Protein AF-A0A914N1U6-F1 (afdb_monomer)

Mean predicted aligned error: 12.71 Å

Radius of gyration: 21.77 Å; Cα contacts (8 Å, |Δi|>4): 1; chains: 1; bounding box: 50×32×49 Å

Solvent-accessible surface area (backbone atoms only — not comparable to full-atom values): 3457 Å² total; per-residue (Å²): 138,81,83,82,85,78,70,84,48,73,64,56,59,54,51,50,53,50,51,54,49,50,52,49,51,53,53,50,48,52,54,49,48,52,51,44,68,73,67,49,77,92,62,94,81,77,86,83,82,90,76,134

Secondary structure (DSSP, 8-state):
----TT---HHHHHHHHHHHHHHHHHHHHHHHHHHHHHHS-TTS-SS-----

pLDDT: mean 76.83, std 17.04, range [48.44, 97.0]

Structure (mmCIF, N/CA/C/O backbone):
data_AF-A0A914N1U6-F1
#
_entry.id   AF-A0A914N1U6-F1
#
loop_
_atom_site.group_PDB
_atom_site.id
_atom_site.type_symbol
_atom_site.label_atom_id
_atom_site.label_alt_id
_atom_site.label_comp_id
_atom_site.label_asym_id
_atom_site.label_entity_id
_atom_site.label_seq_id
_atom_site.pdbx_PDB_ins_code
_atom_site.Cartn_x
_atom_site.Cartn_y
_atom_site.Cartn_z
_atom_site.occupancy
_atom_site.B_iso_or_equiv
_atom_site.auth_seq_id
_atom_site.auth_comp_id
_atom_site.auth_asym_id
_atom_site.auth_atom_id
_atom_site.pdbx_PDB_model_num
ATOM 1 N N . MET A 1 1 ? 18.193 -19.111 -24.838 1.00 49.12 1 MET A N 1
ATOM 2 C CA . MET A 1 1 ? 18.22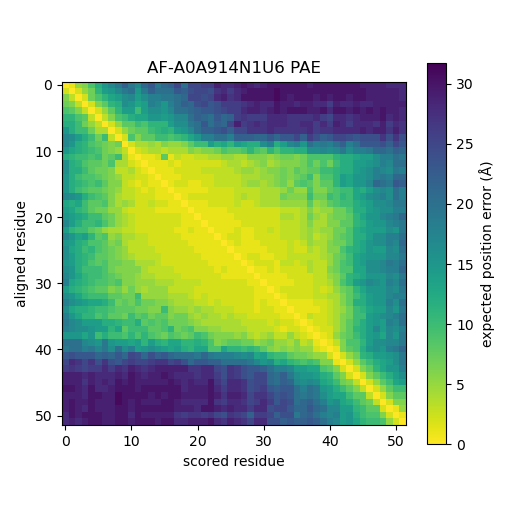3 -17.661 -25.139 1.00 49.12 1 MET A CA 1
ATOM 3 C C . MET A 1 1 ? 18.488 -16.976 -23.825 1.00 49.12 1 MET A C 1
ATOM 5 O O . MET A 1 1 ? 17.635 -16.310 -23.255 1.00 49.12 1 MET A O 1
ATOM 9 N N . ASP A 1 2 ? 19.675 -17.285 -23.329 1.00 55.28 2 ASP A N 1
ATOM 10 C CA . ASP A 1 2 ? 20.321 -16.612 -22.226 1.00 55.28 2 ASP A CA 1
ATOM 11 C C . ASP A 1 2 ? 21.024 -15.387 -22.816 1.00 55.28 2 ASP A C 1
ATOM 13 O O . ASP A 1 2 ? 21.388 -15.383 -23.995 1.00 55.28 2 ASP A O 1
ATOM 17 N N . GLU A 1 3 ? 21.177 -14.360 -21.990 1.00 53.88 3 GLU A N 1
ATOM 18 C CA . GLU A 1 3 ? 21.804 -13.074 -22.298 1.00 53.88 3 GLU A CA 1
ATOM 19 C C . GLU A 1 3 ? 20.920 -11.976 -22.911 1.00 53.88 3 GLU A C 1
ATOM 21 O O . GLU A 1 3 ? 21.218 -11.360 -23.927 1.00 53.88 3 GLU A O 1
ATOM 26 N N . TYR A 1 4 ? 19.871 -11.628 -22.165 1.00 51.81 4 TYR A N 1
ATOM 27 C CA . TYR A 1 4 ? 19.424 -10.234 -22.028 1.00 51.81 4 TYR A CA 1
ATOM 28 C C . TYR A 1 4 ? 19.610 -9.775 -20.566 1.00 51.81 4 TYR A C 1
ATOM 30 O O . TYR A 1 4 ? 18.735 -9.190 -19.934 1.00 51.81 4 TYR A O 1
ATOM 38 N N . GLY A 1 5 ? 20.762 -10.128 -19.986 1.00 58.78 5 GLY A N 1
ATOM 39 C CA . GLY A 1 5 ? 21.096 -9.948 -18.570 1.00 58.78 5 GLY A CA 1
ATOM 40 C C . GLY A 1 5 ? 21.558 -8.541 -18.179 1.00 58.78 5 GLY A C 1
ATOM 41 O O . GLY A 1 5 ? 21.925 -8.326 -17.023 1.00 58.78 5 GLY A O 1
ATOM 42 N N . ARG A 1 6 ? 21.584 -7.567 -19.102 1.00 60.34 6 ARG A N 1
ATOM 43 C CA . ARG A 1 6 ? 22.111 -6.230 -18.787 1.00 60.34 6 ARG A CA 1
ATOM 44 C C . ARG A 1 6 ? 21.635 -5.101 -19.697 1.00 60.34 6 ARG A C 1
ATOM 46 O O . ARG A 1 6 ? 22.399 -4.192 -20.005 1.00 60.34 6 ARG A O 1
ATOM 53 N N . GLU A 1 7 ? 20.366 -5.103 -20.072 1.00 57.22 7 GLU A N 1
ATOM 54 C CA . GLU A 1 7 ? 19.733 -3.846 -20.457 1.00 57.22 7 GLU A CA 1
ATOM 55 C C . GLU A 1 7 ? 19.008 -3.292 -19.234 1.00 57.22 7 GLU A C 1
ATOM 57 O O . GLU A 1 7 ? 17.977 -3.850 -18.839 1.00 57.22 7 GLU A O 1
ATOM 62 N N . PRO A 1 8 ? 19.492 -2.211 -18.595 1.00 66.94 8 PRO A N 1
ATOM 63 C CA . PRO A 1 8 ? 18.647 -1.453 -17.698 1.00 66.94 8 PRO A CA 1
ATOM 64 C C . PRO A 1 8 ? 17.645 -0.717 -18.588 1.00 66.94 8 PRO A C 1
ATOM 66 O O . PRO A 1 8 ? 17.767 0.481 -18.827 1.00 66.94 8 PRO A O 1
ATOM 69 N N . CYS A 1 9 ? 16.663 -1.430 -19.143 1.00 71.44 9 CYS A N 1
ATOM 70 C CA . CYS A 1 9 ? 15.514 -0.765 -19.724 1.00 71.44 9 CYS A CA 1
ATOM 71 C C . CYS A 1 9 ? 14.909 0.035 -18.559 1.00 71.44 9 CYS A C 1
ATOM 73 O O . CYS A 1 9 ? 14.533 -0.584 -17.559 1.00 71.44 9 CYS A O 1
ATOM 75 N N . PRO A 1 10 ? 14.809 1.375 -18.628 1.00 72.50 10 PRO A N 1
ATOM 76 C CA . PRO A 1 10 ? 14.362 2.194 -17.493 1.00 72.50 10 PRO A CA 1
ATOM 77 C C . PRO A 1 10 ? 12.986 1.752 -16.960 1.00 72.50 10 PRO A C 1
ATOM 79 O O . PRO A 1 10 ? 12.682 1.886 -15.778 1.00 72.50 10 PRO A O 1
ATOM 82 N N . HIS A 1 11 ? 12.188 1.120 -17.821 1.00 79.00 11 HIS A N 1
ATOM 83 C CA . HIS A 1 11 ? 10.914 0.491 -17.497 1.00 79.00 11 HIS A CA 1
ATOM 84 C C . HIS A 1 11 ? 11.008 -0.697 -16.514 1.00 79.00 11 HIS A C 1
ATOM 86 O O . HIS A 1 11 ? 10.099 -0.899 -15.712 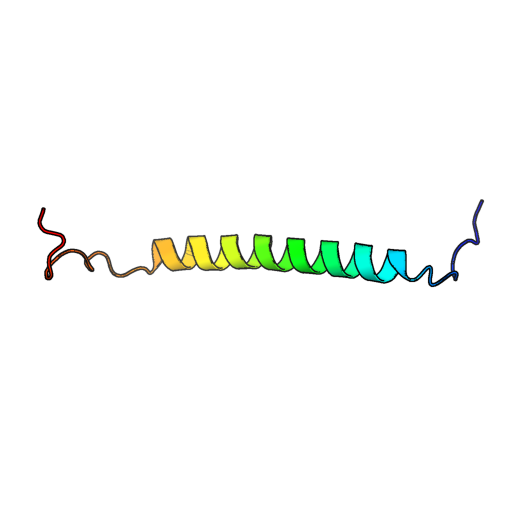1.00 79.00 11 HIS A O 1
ATOM 92 N N . ARG A 1 12 ? 12.088 -1.491 -16.534 1.00 80.00 12 ARG A N 1
ATOM 93 C CA . ARG A 1 12 ? 12.270 -2.632 -15.615 1.00 80.00 12 ARG A CA 1
ATOM 94 C C . ARG A 1 12 ? 12.472 -2.183 -14.171 1.00 80.00 12 ARG A C 1
ATOM 96 O O . ARG A 1 12 ? 11.900 -2.804 -13.285 1.00 80.00 12 ARG A O 1
ATOM 103 N N . ILE A 1 13 ? 13.211 -1.093 -13.948 1.00 84.44 13 ILE A N 1
ATOM 104 C CA . ILE A 1 13 ? 13.366 -0.490 -12.614 1.00 84.44 13 ILE A CA 1
ATOM 105 C C . ILE A 1 13 ? 12.015 -0.015 -12.078 1.00 84.44 13 ILE A C 1
ATOM 107 O O . ILE A 1 13 ? 11.696 -0.268 -10.921 1.00 84.44 13 ILE A O 1
ATOM 111 N N . TYR A 1 14 ? 11.196 0.620 -12.921 1.00 83.75 14 TYR A N 1
ATOM 112 C CA . TYR A 1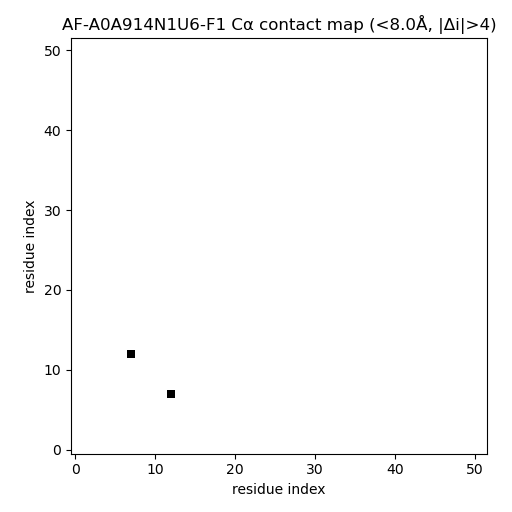 14 ? 9.855 1.050 -12.523 1.00 83.75 14 TYR A CA 1
ATOM 113 C C . TYR A 1 14 ? 8.934 -0.136 -12.200 1.00 83.75 14 TYR A C 1
ATOM 115 O O . TYR A 1 14 ? 8.207 -0.102 -11.211 1.00 83.75 14 TYR A O 1
ATOM 123 N N . ALA A 1 15 ? 8.992 -1.204 -13.000 1.00 88.81 15 ALA A N 1
ATOM 124 C CA . ALA A 1 15 ? 8.198 -2.407 -12.770 1.00 88.81 15 ALA A CA 1
ATOM 125 C C . ALA A 1 15 ? 8.599 -3.135 -11.473 1.00 88.81 15 ALA A C 1
ATOM 127 O O . ALA A 1 15 ? 7.726 -3.519 -10.695 1.00 88.81 15 ALA A O 1
ATOM 128 N N . ASP A 1 16 ? 9.901 -3.286 -11.213 1.00 90.25 16 ASP A N 1
ATOM 129 C CA . ASP A 1 16 ? 10.403 -3.931 -9.998 1.00 90.25 16 ASP A CA 1
ATOM 130 C C . ASP A 1 16 ? 10.094 -3.089 -8.752 1.00 90.25 16 ASP A C 1
ATOM 132 O O . ASP A 1 16 ? 9.474 -3.591 -7.814 1.00 90.25 16 ASP A O 1
ATOM 136 N N . ALA A 1 17 ? 10.373 -1.779 -8.793 1.00 91.31 17 ALA A N 1
ATOM 137 C CA . ALA A 1 17 ? 10.027 -0.845 -7.721 1.00 91.31 17 ALA A CA 1
ATOM 138 C C . ALA A 1 17 ? 8.515 -0.805 -7.445 1.00 91.31 17 ALA A C 1
ATOM 140 O O . ALA A 1 17 ? 8.098 -0.781 -6.287 1.00 91.31 17 ALA A O 1
ATOM 141 N N . GLY A 1 18 ? 7.686 -0.843 -8.493 1.00 93.31 18 GLY A N 1
ATOM 142 C CA . GLY A 1 18 ? 6.232 -0.913 -8.368 1.00 93.31 18 GLY A CA 1
ATOM 143 C C . GLY A 1 18 ? 5.770 -2.204 -7.694 1.00 93.31 18 GLY A C 1
ATOM 144 O O . GLY A 1 18 ? 4.930 -2.167 -6.793 1.00 93.31 18 GLY A O 1
ATOM 145 N N . SER A 1 19 ? 6.355 -3.341 -8.074 1.00 92.38 19 SER A N 1
ATOM 146 C CA . SER A 1 19 ? 6.025 -4.635 -7.469 1.00 92.38 19 SER A CA 1
ATOM 147 C C . SER A 1 19 ? 6.498 -4.739 -6.011 1.00 92.38 19 SER A C 1
ATOM 149 O O . SER A 1 19 ? 5.733 -5.179 -5.150 1.00 92.38 19 SER A O 1
ATOM 151 N N . ALA A 1 20 ? 7.697 -4.237 -5.699 1.00 95.00 20 ALA A N 1
ATOM 152 C CA . ALA A 1 20 ? 8.233 -4.159 -4.343 1.00 95.00 20 ALA A CA 1
ATOM 153 C C . ALA A 1 20 ? 7.377 -3.247 -3.448 1.00 95.00 20 ALA A C 1
ATOM 155 O O . ALA A 1 20 ? 7.057 -3.606 -2.313 1.00 95.00 20 ALA A O 1
ATOM 156 N N . PHE A 1 21 ? 6.943 -2.099 -3.973 1.00 94.50 21 PHE A N 1
ATOM 157 C CA . PHE A 1 21 ? 6.041 -1.185 -3.276 1.00 94.50 21 PHE A CA 1
ATOM 158 C C . 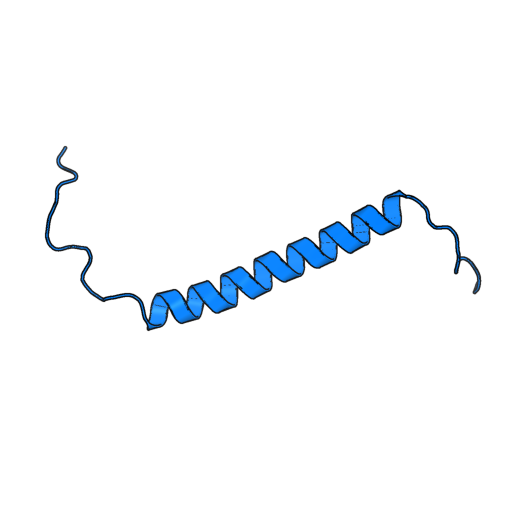PHE A 1 21 ? 4.679 -1.829 -2.993 1.00 94.50 21 PHE A C 1
ATOM 160 O O . PHE A 1 21 ? 4.198 -1.772 -1.861 1.00 94.50 21 PHE A O 1
ATOM 167 N N . ALA A 1 22 ? 4.080 -2.495 -3.985 1.00 96.38 22 ALA A N 1
ATOM 168 C CA . ALA A 1 22 ? 2.809 -3.194 -3.816 1.00 96.38 22 ALA A CA 1
ATOM 169 C C . ALA A 1 22 ? 2.905 -4.300 -2.752 1.00 96.38 22 ALA A C 1
ATOM 171 O O . ALA A 1 22 ? 2.058 -4.365 -1.860 1.00 96.38 22 ALA A O 1
ATOM 172 N N . MET A 1 23 ? 3.962 -5.118 -2.784 1.00 96.75 23 MET A N 1
ATOM 173 C CA . MET A 1 23 ? 4.197 -6.146 -1.764 1.00 96.75 23 MET A CA 1
ATOM 174 C C . MET A 1 23 ? 4.392 -5.542 -0.369 1.00 96.75 23 MET A C 1
ATOM 176 O O . MET A 1 23 ? 3.846 -6.063 0.605 1.00 96.75 23 MET A O 1
ATOM 180 N N . GLY A 1 24 ? 5.098 -4.412 -0.268 1.00 96.19 24 GLY A N 1
ATOM 181 C CA . GLY A 1 24 ? 5.261 -3.668 0.981 1.00 96.19 24 GLY A CA 1
ATOM 182 C C . GLY A 1 24 ? 3.938 -3.132 1.534 1.00 96.19 24 GLY A C 1
ATOM 183 O O . GLY A 1 24 ? 3.647 -3.317 2.718 1.00 96.19 24 GLY A O 1
ATOM 184 N N . LEU A 1 25 ? 3.100 -2.527 0.685 1.00 97.00 25 LEU A N 1
ATOM 185 C CA . LEU A 1 25 ? 1.777 -2.039 1.081 1.00 97.00 25 LEU A CA 1
ATOM 186 C C . LEU A 1 25 ? 0.854 -3.179 1.513 1.00 97.00 25 LEU A C 1
ATOM 188 O O . LEU A 1 25 ? 0.189 -3.070 2.543 1.00 97.00 25 LEU A O 1
ATOM 192 N N . ILE A 1 26 ? 0.815 -4.279 0.763 1.00 96.94 26 ILE A N 1
ATOM 193 C CA . ILE A 1 26 ? -0.044 -5.427 1.071 1.00 96.94 26 ILE A CA 1
ATOM 194 C C . ILE A 1 26 ? 0.422 -6.102 2.367 1.00 96.94 26 ILE A C 1
ATOM 196 O O . ILE A 1 26 ? -0.364 -6.257 3.299 1.00 96.94 26 ILE A O 1
ATOM 200 N N . GLY A 1 27 ? 1.708 -6.437 2.488 1.00 96.44 27 GLY A N 1
ATOM 201 C CA . GLY A 1 27 ? 2.246 -7.062 3.698 1.00 96.44 27 GLY A CA 1
ATOM 202 C C . GLY A 1 27 ? 2.110 -6.164 4.931 1.00 96.44 27 GLY A C 1
ATOM 203 O O . GLY A 1 27 ? 1.662 -6.611 5.990 1.00 96.44 27 GLY A O 1
ATOM 204 N N . GLY A 1 28 ? 2.429 -4.875 4.782 1.00 95.00 28 GLY A N 1
ATOM 205 C CA . GLY A 1 28 ? 2.321 -3.880 5.845 1.00 95.00 28 GLY A CA 1
ATOM 206 C C . GLY A 1 28 ? 0.880 -3.644 6.296 1.00 95.00 28 GLY A C 1
ATOM 207 O O . GLY A 1 28 ? 0.630 -3.602 7.503 1.00 95.00 28 GLY A O 1
ATOM 208 N N . SER A 1 29 ? -0.066 -3.539 5.356 1.00 93.75 29 SER A N 1
ATOM 209 C CA . SER A 1 29 ? -1.491 -3.340 5.656 1.00 93.75 29 SER A CA 1
ATOM 210 C C . SER A 1 29 ? -2.124 -4.560 6.316 1.00 93.75 29 SER A C 1
ATOM 212 O O . SER A 1 29 ? -2.875 -4.396 7.274 1.00 93.75 29 SER A O 1
ATOM 214 N N . ILE A 1 30 ? -1.775 -5.778 5.898 1.00 95.94 30 ILE A N 1
ATOM 215 C CA . ILE A 1 30 ? -2.265 -7.006 6.539 1.00 95.94 30 ILE A CA 1
ATOM 216 C C . ILE A 1 30 ? -1.695 -7.130 7.956 1.00 95.94 30 ILE A C 1
ATOM 218 O O . ILE A 1 30 ? -2.444 -7.352 8.910 1.00 95.94 30 ILE A O 1
ATOM 222 N N . PHE A 1 31 ? -0.384 -6.943 8.129 1.00 92.00 31 PHE A N 1
ATOM 223 C CA . PHE A 1 31 ? 0.262 -7.085 9.434 1.00 92.00 31 PHE A CA 1
ATOM 224 C C . PHE A 1 31 ? -0.252 -6.058 10.450 1.00 92.00 31 PHE A C 1
ATOM 226 O O . PHE A 1 31 ? -0.663 -6.421 11.558 1.00 92.00 31 PHE A O 1
ATOM 233 N N . HIS A 1 32 ? -0.277 -4.778 10.073 1.00 92.31 32 HIS A N 1
ATOM 234 C CA . HIS A 1 32 ? -0.786 -3.721 10.944 1.00 92.31 32 HIS A CA 1
ATOM 235 C C . HIS A 1 32 ? -2.307 -3.759 11.067 1.00 92.31 32 HIS A C 1
ATOM 237 O O . HIS A 1 32 ? -2.816 -3.447 12.138 1.00 92.31 32 HIS A O 1
ATOM 243 N N . GLY A 1 33 ? -3.034 -4.196 10.038 1.00 90.81 33 GLY A N 1
ATOM 244 C CA . GLY A 1 33 ? -4.484 -4.370 10.081 1.00 90.81 33 GLY A CA 1
ATOM 245 C C . GLY A 1 33 ? -4.901 -5.442 11.085 1.00 90.81 33 GLY A C 1
ATOM 246 O O . GLY A 1 33 ? -5.739 -5.183 11.944 1.00 90.81 33 GLY A O 1
ATOM 247 N N . ILE A 1 34 ? -4.260 -6.615 11.062 1.00 89.31 34 ILE A N 1
ATOM 248 C CA . ILE A 1 34 ? -4.548 -7.698 12.016 1.00 89.31 34 ILE A CA 1
ATOM 249 C C . ILE A 1 34 ? -4.113 -7.308 13.431 1.00 89.31 34 ILE A C 1
ATOM 251 O O . ILE A 1 34 ? -4.881 -7.480 14.381 1.00 89.31 34 ILE A O 1
ATOM 255 N N . LYS A 1 35 ? -2.892 -6.782 13.606 1.00 87.94 35 LYS A N 1
ATOM 256 C CA . LYS A 1 35 ? -2.427 -6.357 14.938 1.00 87.94 35 LYS A CA 1
ATOM 257 C C . LYS A 1 35 ? -3.261 -5.205 15.485 1.00 87.94 35 LYS A C 1
ATOM 259 O O . LYS A 1 35 ? -3.644 -5.248 16.650 1.00 87.94 35 LYS A O 1
ATOM 26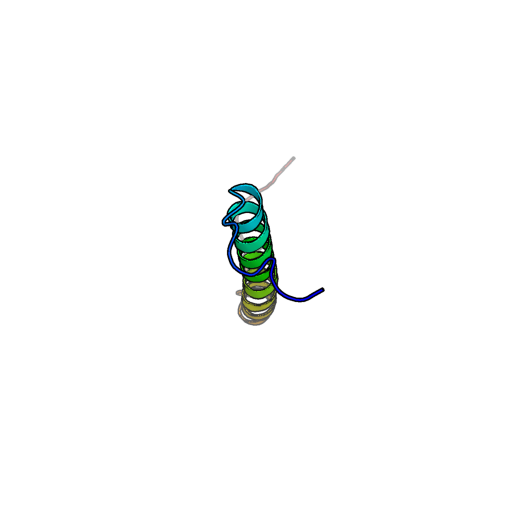4 N N . GLY A 1 36 ? -3.578 -4.228 14.644 1.00 85.75 36 GLY A N 1
ATOM 265 C CA . GLY A 1 36 ? -4.451 -3.106 14.958 1.00 85.75 36 GLY A CA 1
ATOM 266 C C . GLY A 1 36 ? -5.835 -3.586 15.364 1.00 85.75 36 GLY A C 1
ATOM 267 O O . GLY A 1 36 ? -6.305 -3.206 16.421 1.00 85.75 36 GLY A O 1
ATOM 268 N N . PHE A 1 37 ? -6.445 -4.510 14.624 1.00 84.94 37 PHE A N 1
ATOM 269 C CA . PHE A 1 37 ? -7.751 -5.066 14.983 1.00 84.94 37 PHE A CA 1
ATOM 270 C C . PHE A 1 37 ? -7.739 -5.820 16.323 1.00 84.94 37 PHE A C 1
ATOM 272 O O . PHE A 1 37 ? -8.684 -5.726 17.104 1.00 84.94 37 PHE A O 1
ATOM 279 N N . ARG A 1 38 ? -6.659 -6.553 16.622 1.00 82.88 38 ARG A N 1
ATOM 280 C CA . ARG A 1 38 ? -6.537 -7.331 17.868 1.00 82.88 38 ARG A CA 1
ATOM 281 C C . A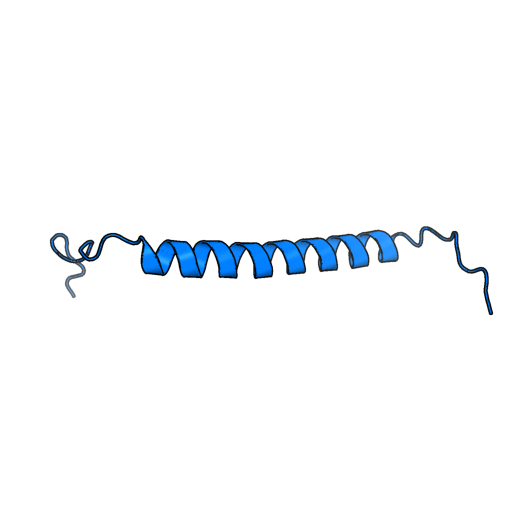RG A 1 38 ? -6.219 -6.476 19.095 1.00 82.88 38 ARG A C 1
ATOM 283 O O . ARG A 1 38 ? -6.648 -6.832 20.189 1.00 82.88 38 ARG A O 1
ATOM 290 N N . ILE A 1 39 ? -5.443 -5.406 18.921 1.00 83.38 39 ILE A N 1
ATOM 291 C CA . ILE A 1 39 ? -4.938 -4.542 20.004 1.00 83.38 39 ILE A CA 1
ATOM 292 C C . ILE A 1 39 ? -5.734 -3.225 20.082 1.00 83.38 39 ILE A C 1
ATOM 294 O O . I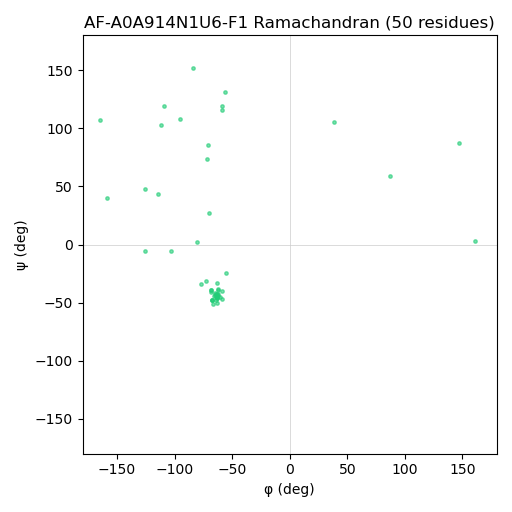LE A 1 39 ? -5.552 -2.448 21.017 1.00 83.38 39 ILE A O 1
ATOM 298 N N . ALA A 1 40 ? -6.654 -2.975 19.144 1.00 80.19 40 ALA A N 1
ATOM 299 C CA . ALA A 1 40 ? -7.506 -1.797 19.163 1.00 80.19 40 ALA A CA 1
ATOM 300 C C . ALA A 1 40 ? -8.276 -1.722 20.491 1.00 80.19 40 ALA A C 1
ATOM 302 O O . ALA A 1 40 ? -8.892 -2.713 20.906 1.00 80.19 40 ALA A O 1
ATOM 303 N N . PRO A 1 41 ? -8.273 -0.554 21.156 1.00 77.56 41 PRO A N 1
ATOM 304 C CA . PRO A 1 41 ? -9.084 -0.345 22.341 1.00 77.56 41 PRO A CA 1
ATOM 305 C C . PRO A 1 41 ? -10.554 -0.558 21.972 1.00 77.56 41 PRO A C 1
ATOM 307 O O . PRO A 1 41 ? -11.136 0.177 21.171 1.00 77.56 41 PRO A O 1
ATOM 310 N N . LYS A 1 42 ? -11.165 -1.586 22.559 1.00 68.19 42 LYS A N 1
ATOM 311 C CA . LYS A 1 42 ? -12.597 -1.861 22.435 1.00 68.19 42 LYS A CA 1
ATOM 312 C C . LYS A 1 42 ? -13.347 -0.780 23.220 1.00 68.19 42 LYS A C 1
ATOM 314 O O . LYS A 1 42 ? -13.596 -0.964 24.404 1.00 68.19 42 LYS A O 1
ATOM 319 N N . GLY A 1 43 ? -13.624 0.375 22.608 1.00 62.28 43 GLY A N 1
ATOM 320 C CA . GLY A 1 43 ? -14.304 1.458 23.333 1.00 62.28 43 GLY A CA 1
ATOM 321 C C . GLY A 1 43 ? -14.231 2.889 22.800 1.00 62.28 43 GLY A C 1
ATOM 322 O O . GLY A 1 43 ? -14.835 3.753 23.426 1.00 62.28 43 GLY A O 1
ATOM 323 N N . PHE A 1 44 ? -13.608 3.193 21.652 1.00 57.75 44 PHE A N 1
ATOM 324 C CA . PHE A 1 44 ? -13.660 4.557 21.069 1.00 57.75 44 PHE A CA 1
ATOM 325 C C . PHE A 1 44 ? -15.051 4.958 20.506 1.00 57.75 44 PHE A C 1
ATOM 327 O O . PHE A 1 44 ? -15.163 5.803 19.628 1.00 57.75 44 PHE A O 1
ATOM 334 N N . ASN A 1 45 ? -16.123 4.369 21.046 1.00 58.19 45 ASN A N 1
ATOM 335 C CA . ASN A 1 45 ? -17.531 4.652 20.773 1.00 58.19 45 ASN A CA 1
ATOM 336 C C . ASN A 1 45 ? -18.296 4.955 22.073 1.00 58.19 45 ASN A C 1
ATOM 338 O O . ASN A 1 45 ? -19.361 4.386 22.299 1.00 58.19 45 ASN A O 1
ATOM 342 N N . GLN A 1 46 ? -17.783 5.821 22.956 1.00 58.47 46 GLN A N 1
ATOM 343 C CA . GLN A 1 46 ? -18.587 6.251 24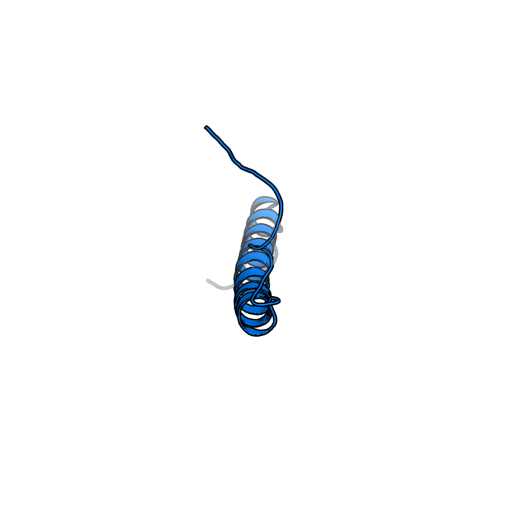.110 1.00 58.47 46 GLN A CA 1
ATOM 344 C C . GLN A 1 46 ? -18.768 7.746 24.326 1.00 58.47 46 GLN A C 1
ATOM 346 O O . GLN A 1 46 ? -19.602 8.077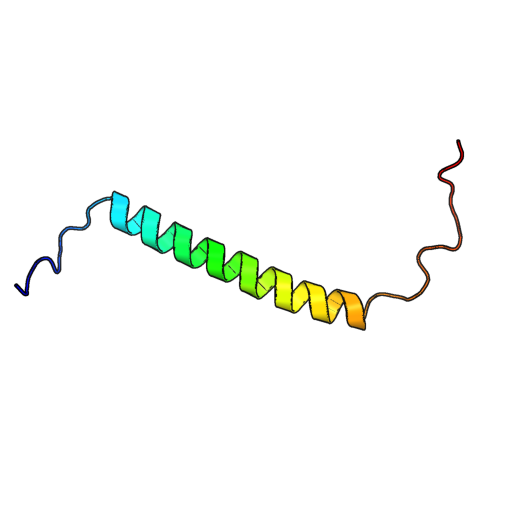 25.158 1.00 58.47 46 GLN A O 1
ATOM 351 N N . SER A 1 47 ? -18.148 8.669 23.586 1.00 55.91 47 SER A N 1
ATOM 352 C CA . SER A 1 47 ? -18.545 10.086 23.675 1.00 55.91 47 SER A CA 1
ATOM 353 C C . SER A 1 47 ? -17.992 10.904 22.515 1.00 55.91 47 SER A C 1
ATOM 355 O O . SER A 1 47 ? -16.800 11.161 22.475 1.00 55.91 47 SER A O 1
ATOM 357 N N . HIS A 1 48 ? -18.874 11.289 21.589 1.00 54.16 48 HIS A N 1
ATOM 358 C CA . HIS A 1 48 ? -18.966 12.590 20.900 1.00 54.16 48 HIS A CA 1
ATOM 359 C C . HIS A 1 48 ? -19.476 12.442 19.456 1.00 54.16 48 HIS A C 1
ATOM 361 O O . HIS A 1 48 ? -18.723 12.352 18.497 1.00 54.16 48 HIS A O 1
ATOM 367 N N . LYS A 1 49 ? -20.814 12.456 19.364 1.00 52.19 49 LYS A N 1
ATOM 368 C CA . LYS A 1 49 ? -21.651 13.038 18.302 1.00 52.19 49 LYS A CA 1
ATOM 369 C C . LYS A 1 49 ? -21.174 12.916 16.841 1.00 52.19 49 LYS A C 1
ATOM 371 O O . LYS A 1 49 ? -20.489 13.795 16.334 1.00 52.19 49 LYS A O 1
ATOM 376 N N . PHE A 1 50 ? -21.828 12.021 16.104 1.00 48.44 50 PHE A N 1
ATOM 377 C CA . PHE A 1 50 ? -22.411 12.389 14.811 1.00 48.44 50 PHE A CA 1
ATOM 378 C C . PHE A 1 50 ? -23.933 12.327 14.977 1.00 48.44 50 PHE A C 1
ATOM 380 O O . PHE A 1 50 ? -24.512 11.252 15.121 1.00 48.44 50 PHE A O 1
ATOM 387 N N . LYS A 1 51 ? -24.556 13.500 15.105 1.00 48.78 51 LYS A N 1
ATOM 388 C CA . LYS A 1 51 ? -26.006 13.674 15.197 1.00 48.78 51 LYS A CA 1
ATOM 389 C C . LYS A 1 51 ? -26.463 14.311 13.885 1.00 48.78 51 LYS A C 1
ATOM 391 O O . LYS A 1 51 ? -25.992 15.403 13.580 1.00 48.78 51 LYS A O 1
ATOM 396 N N . ILE A 1 52 ? -27.325 13.600 13.156 1.00 49.03 52 ILE A N 1
ATOM 397 C CA . ILE A 1 52 ? -28.265 14.174 12.180 1.00 49.03 52 ILE A CA 1
ATOM 398 C C . ILE A 1 52 ? -29.320 14.978 12.940 1.00 49.03 52 ILE A C 1
ATOM 400 O O . ILE A 1 52 ? -29.747 14.511 14.027 1.00 49.03 52 ILE A O 1
#

Organism: Meloidogyne incognita (NCBI:txid6306)

Foldseek 3Di:
DPPPPDDPPVVVVVVVVVVVVVCCCVVVCVVCVVVCVVPPPPDPPDDDDPDD

Sequence (52 aa):
MDEYGREPCPHRIYADAGSAFAMGLIGGSIFHGIKGFRIAPKGFNQSHKFKI